Protein AF-A0AAD2BTX8-F1 (afdb_monomer)

pLDDT: mean 86.0, std 15.98, range [39.78, 98.06]

Nearest PDB structures (foldseek):
  4uc7-assembly1_A  TM=2.852E-01  e=2.663E-01  Human respiratory syncytial virus A2
  4ucd-assembly1_A  TM=2.821E-01  e=4.382E-01  Human respiratory syncytial virus A2
  4ucb-assembly2_A  TM=2.811E-01  e=6.368E-01  Human respiratory syncytial virus A2
  4uca-assembly2_B  TM=2.451E-01  e=3.416E-01  Human respiratory syncytial virus A2
  4uc8-assembly2_A  TM=3.255E-01  e=1.115E+00  Human respiratory syncytial virus A2

Sequence (125 aa):
MKNVIEVGAGPSCADVAQVGEVNFAVRNRSECRAFIRQIERAYGQPPVGVSLVLTTNQHEFGTYREVGIEIEPLSIEQVRTASDWANAVESDSQCKLEDWDAEALLELGLEANATQSASQAVIHG

Organism: NCBI:txid3058596

Solvent-accessible surface area (backbone atoms only — not comparable to full-atom values): 7592 Å² total; per-residue (Å²): 134,84,73,59,48,77,66,41,43,47,36,79,72,42,98,67,68,47,92,80,46,88,64,26,56,61,48,27,55,51,41,27,53,34,37,52,53,50,48,34,68,72,72,41,73,71,51,86,61,39,42,82,41,78,47,75,49,82,48,100,82,44,58,48,49,26,29,24,41,38,63,54,98,62,54,79,76,50,43,51,59,42,49,54,52,51,52,40,58,61,65,36,74,80,71,66,47,45,45,75,50,72,68,37,28,56,77,69,68,63,62,74,75,84,79,76,82,79,80,83,84,77,85,85,127

Secondary structure (DSSP, 8-state):
---EEEEESS-SSS----TTSTTHHHHHHHHHHHHHHHHHHHH-S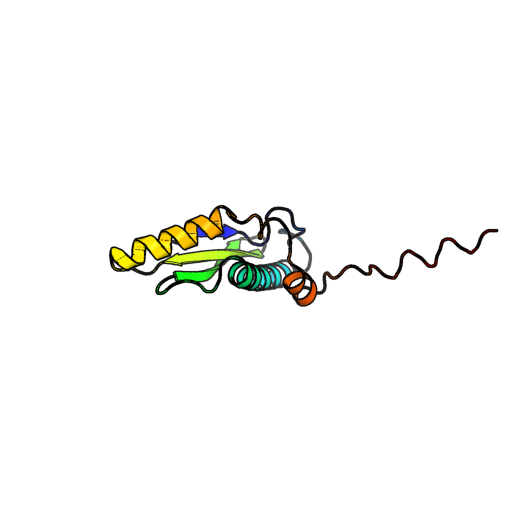PPTTEEEEEEEEEETTEEEEEEEEEE-S--HHHHHHHHHHHHHHHTTTTS-SSS--HHHHHHHT----TTSSSSSSSS--

Radius of gyration: 18.2 Å; Cα contacts (8 Å, |Δi|>4): 165; chains: 1; bounding box: 56×48×37 Å

Structure (mmCIF, N/CA/C/O backbone):
data_AF-A0AAD2BTX8-F1
#
_entry.id   AF-A0AAD2BTX8-F1
#
loop_
_atom_site.group_PDB
_atom_site.id
_atom_site.type_symbol
_atom_site.label_atom_id
_atom_site.label_alt_id
_atom_site.label_comp_id
_atom_site.label_asym_id
_atom_site.label_entity_id
_atom_site.label_seq_id
_atom_site.pdbx_PDB_ins_code
_atom_site.Cartn_x
_atom_site.Cartn_y
_atom_site.Car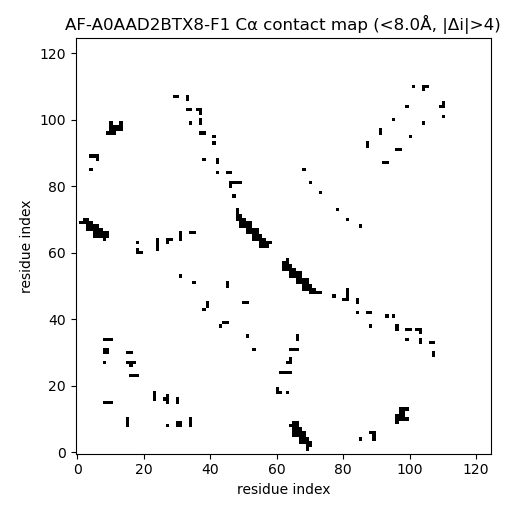tn_z
_atom_site.occupancy
_atom_site.B_iso_or_equiv
_atom_site.auth_seq_id
_atom_site.auth_comp_id
_atom_site.auth_asym_id
_atom_site.auth_atom_id
_atom_site.pdbx_PDB_model_num
ATOM 1 N N . MET A 1 1 ? -9.145 19.924 1.832 1.00 39.78 1 MET A N 1
ATOM 2 C CA . MET A 1 1 ? -7.987 19.066 2.146 1.00 39.78 1 MET A CA 1
ATOM 3 C C . MET A 1 1 ? -8.532 17.682 2.420 1.00 39.78 1 MET A C 1
ATOM 5 O O . MET A 1 1 ? -9.406 17.570 3.268 1.00 39.78 1 MET A O 1
ATOM 9 N N . LYS A 1 2 ? -8.122 16.678 1.642 1.00 56.56 2 LYS A N 1
ATOM 10 C CA . LYS A 1 2 ? -8.332 15.280 2.027 1.00 56.56 2 LYS A CA 1
ATOM 11 C C . LYS A 1 2 ? -7.230 14.938 3.028 1.00 56.56 2 LYS A C 1
ATOM 13 O O . LYS A 1 2 ? -6.077 15.258 2.756 1.00 56.56 2 LYS A O 1
ATOM 18 N N . ASN A 1 3 ? -7.589 14.369 4.173 1.00 81.62 3 ASN A N 1
ATOM 19 C CA . ASN A 1 3 ? -6.613 13.866 5.136 1.00 81.62 3 ASN A CA 1
ATOM 20 C C . ASN A 1 3 ? -6.194 12.477 4.658 1.00 81.62 3 ASN A C 1
ATOM 22 O O . ASN A 1 3 ? -6.901 11.503 4.906 1.00 81.62 3 ASN A O 1
ATOM 26 N N . VAL A 1 4 ? -5.104 12.422 3.900 1.00 90.94 4 VAL A N 1
ATOM 27 C CA . VAL A 1 4 ? -4.508 11.174 3.425 1.00 90.94 4 VAL A CA 1
ATOM 28 C C . VAL A 1 4 ? -3.245 10.938 4.239 1.00 90.94 4 VAL A C 1
ATOM 30 O O . VAL A 1 4 ? -2.421 11.842 4.351 1.00 90.94 4 VAL A O 1
ATOM 33 N N . ILE A 1 5 ? -3.123 9.751 4.825 1.00 92.94 5 ILE A N 1
ATOM 34 C CA . ILE A 1 5 ? -1.885 9.303 5.468 1.00 92.94 5 ILE A CA 1
ATOM 35 C C . ILE A 1 5 ? -1.006 8.726 4.363 1.00 92.94 5 ILE A C 1
ATOM 37 O O . ILE A 1 5 ? -1.437 7.828 3.638 1.00 92.94 5 ILE A O 1
ATOM 41 N N . GLU A 1 6 ? 0.185 9.280 4.189 1.00 92.94 6 GLU A N 1
ATOM 42 C CA . GLU A 1 6 ? 1.136 8.832 3.174 1.00 92.94 6 GLU A CA 1
ATOM 43 C C . GLU A 1 6 ? 1.793 7.524 3.624 1.00 92.94 6 GLU A C 1
ATOM 45 O O . GLU A 1 6 ? 2.260 7.420 4.753 1.00 92.94 6 GLU A O 1
ATOM 50 N N . VAL A 1 7 ? 1.819 6.521 2.742 1.00 94.50 7 VAL A N 1
ATOM 51 C CA . VAL A 1 7 ? 2.506 5.240 2.995 1.00 94.50 7 VAL A CA 1
ATOM 52 C C . VAL A 1 7 ? 3.782 5.160 2.162 1.00 94.50 7 VAL A C 1
ATOM 54 O O . VAL A 1 7 ? 4.832 4.776 2.664 1.00 94.50 7 VAL A O 1
ATOM 57 N N . GLY A 1 8 ? 3.700 5.547 0.885 1.00 92.81 8 GLY A N 1
ATOM 58 C CA . GLY A 1 8 ? 4.835 5.569 -0.039 1.00 92.81 8 GLY A CA 1
ATOM 59 C C . GLY A 1 8 ? 4.527 4.931 -1.394 1.00 92.81 8 GLY A C 1
ATOM 60 O O . GLY A 1 8 ? 3.426 4.443 -1.646 1.00 92.81 8 GLY A O 1
ATOM 61 N N . ALA A 1 9 ? 5.496 4.954 -2.310 1.00 92.06 9 ALA A N 1
ATOM 62 C CA . ALA A 1 9 ? 5.334 4.432 -3.673 1.00 92.06 9 ALA A CA 1
ATOM 63 C C . ALA A 1 9 ? 5.541 2.909 -3.813 1.00 92.06 9 ALA A C 1
ATOM 65 O O . ALA A 1 9 ? 5.213 2.350 -4.863 1.00 92.06 9 ALA A O 1
ATOM 66 N N . GLY A 1 10 ? 6.050 2.252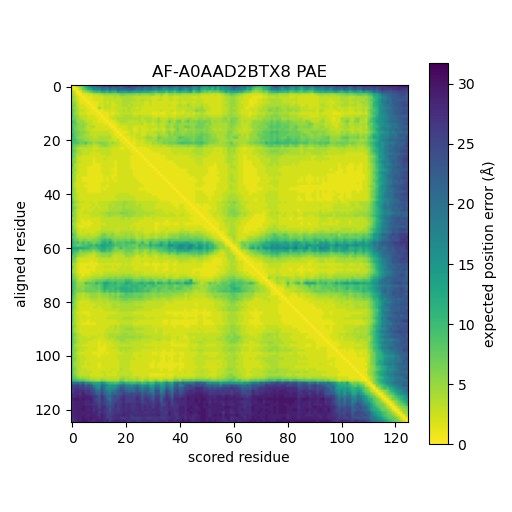 -2.770 1.00 94.69 10 GLY A N 1
ATOM 67 C CA . GLY A 1 10 ? 6.363 0.826 -2.702 1.00 94.69 10 GLY A CA 1
ATOM 68 C C . GLY A 1 10 ? 7.036 0.472 -1.366 1.00 94.69 10 GLY A C 1
ATOM 69 O O . GLY A 1 10 ? 7.128 1.349 -0.501 1.00 94.69 10 GLY A O 1
ATOM 70 N N . PRO A 1 11 ? 7.508 -0.778 -1.200 1.00 95.12 11 PRO A N 1
ATOM 71 C CA . PRO A 1 11 ? 8.252 -1.213 -0.024 1.00 95.12 11 PRO A CA 1
ATOM 72 C C . PRO A 1 11 ? 9.509 -0.370 0.215 1.00 95.12 11 PRO A C 1
ATOM 74 O O . PRO A 1 11 ? 10.129 0.111 -0.736 1.00 95.12 11 PRO A O 1
ATOM 77 N N . SER A 1 12 ? 9.889 -0.188 1.478 1.00 91.06 12 SER A N 1
ATOM 78 C CA . SER A 1 12 ? 10.926 0.777 1.876 1.00 91.06 12 SER A CA 1
ATOM 79 C C . SER A 1 12 ? 12.351 0.399 1.451 1.00 91.06 12 SER A C 1
ATOM 81 O O . SER A 1 12 ? 13.161 1.294 1.205 1.00 91.06 12 SER A O 1
ATOM 83 N N . CYS A 1 13 ? 12.657 -0.895 1.339 1.00 90.19 13 CYS A N 1
ATOM 84 C CA . CYS A 1 13 ? 13.969 -1.425 0.951 1.00 90.19 13 CYS A CA 1
ATOM 85 C C . CYS A 1 13 ? 14.012 -1.948 -0.497 1.00 90.19 13 CYS A C 1
ATOM 87 O O . CYS A 1 13 ? 15.085 -2.313 -0.984 1.00 90.19 13 CYS A O 1
ATOM 89 N N . ALA A 1 14 ? 12.882 -1.947 -1.208 1.00 90.44 14 ALA A N 1
ATOM 90 C CA . ALA A 1 14 ? 12.804 -2.460 -2.570 1.00 90.44 14 ALA A CA 1
ATOM 91 C C . ALA A 1 14 ? 13.319 -1.469 -3.630 1.00 90.44 14 ALA A C 1
ATOM 93 O O . ALA A 1 14 ? 13.224 -0.249 -3.485 1.00 90.44 14 ALA A O 1
ATOM 94 N N . ASP A 1 15 ? 13.792 -2.003 -4.764 1.00 89.44 15 ASP A N 1
ATOM 95 C CA . ASP A 1 15 ? 14.072 -1.196 -5.956 1.00 89.44 15 ASP A CA 1
ATOM 96 C C . ASP A 1 15 ? 12.760 -0.751 -6.620 1.00 89.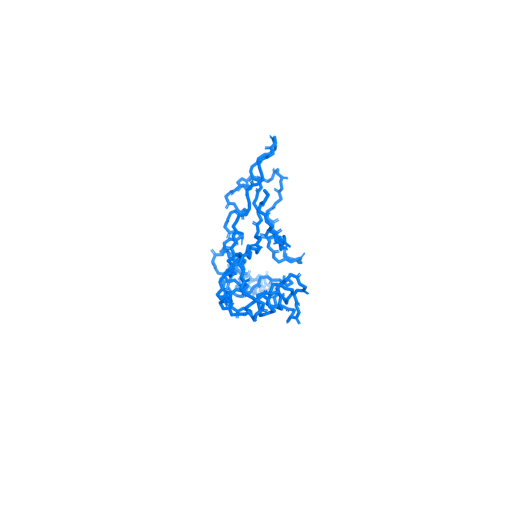44 15 ASP A C 1
ATOM 98 O O . ASP A 1 15 ? 12.067 -1.535 -7.278 1.00 89.44 15 ASP A O 1
ATOM 102 N N . VAL A 1 16 ? 12.418 0.521 -6.427 1.00 91.19 16 VAL A N 1
ATOM 103 C CA . VAL A 1 16 ? 11.220 1.171 -6.971 1.00 91.19 16 VAL A CA 1
ATOM 104 C C . VAL A 1 16 ? 11.599 2.256 -7.972 1.00 91.19 16 VAL A C 1
ATOM 106 O O . VAL A 1 16 ? 12.672 2.856 -7.883 1.00 91.19 16 VAL A O 1
ATOM 109 N N . ALA A 1 17 ? 10.700 2.540 -8.914 1.00 89.75 17 ALA A N 1
ATOM 110 C CA . ALA A 1 17 ? 10.917 3.511 -9.978 1.00 89.75 17 ALA A CA 1
ATOM 111 C C . ALA A 1 17 ? 11.359 4.878 -9.441 1.00 89.75 17 ALA A C 1
ATOM 113 O O . ALA A 1 17 ? 10.707 5.459 -8.571 1.00 89.75 17 ALA A O 1
ATOM 114 N N . GLN A 1 18 ? 12.412 5.434 -10.038 1.00 86.50 18 GLN A N 1
ATOM 115 C CA . GLN A 1 18 ? 12.943 6.746 -9.666 1.00 86.50 18 GLN A CA 1
ATOM 116 C C . GLN A 1 18 ? 12.578 7.822 -10.687 1.00 86.50 18 GLN A C 1
ATOM 118 O O . GLN A 1 18 ? 12.523 7.586 -11.899 1.00 86.50 18 GLN A O 1
ATOM 123 N N . VAL A 1 19 ? 12.331 9.039 -10.198 1.00 85.12 19 VAL A N 1
ATOM 124 C CA . VAL A 1 19 ? 12.059 10.191 -11.067 1.00 85.12 19 VAL A CA 1
ATOM 125 C C . VAL A 1 19 ? 13.240 10.380 -12.022 1.00 85.12 19 VAL A C 1
ATOM 127 O O . VAL A 1 19 ? 14.389 10.455 -11.598 1.00 85.12 19 VAL A O 1
ATOM 130 N N . GLY A 1 20 ? 12.947 10.471 -13.320 1.00 82.62 20 GLY A N 1
ATOM 131 C CA . GLY A 1 20 ? 13.959 10.577 -14.375 1.00 82.62 20 GLY A CA 1
ATOM 132 C C . GLY A 1 20 ? 14.277 9.258 -15.085 1.00 82.62 20 GLY A C 1
ATOM 133 O O . GLY A 1 20 ? 14.904 9.289 -16.143 1.00 82.62 20 GLY A O 1
ATOM 134 N N . GLU A 1 21 ? 13.802 8.114 -14.582 1.00 85.81 21 GLU A N 1
ATOM 135 C CA . GLU A 1 21 ? 13.889 6.846 -15.309 1.00 85.81 21 GLU A CA 1
ATOM 136 C C . GLU A 1 21 ? 12.970 6.813 -16.539 1.00 85.81 21 GLU A C 1
ATOM 138 O O . GLU A 1 21 ? 11.880 7.398 -16.582 1.00 85.81 21 GLU A O 1
ATOM 143 N N . VAL A 1 22 ? 13.386 6.048 -17.551 1.00 85.00 22 VAL A N 1
ATOM 144 C CA . VAL A 1 22 ? 12.539 5.750 -18.709 1.00 85.00 22 VAL A CA 1
ATOM 145 C C . VAL A 1 22 ? 11.299 4.992 -18.235 1.00 85.00 22 VAL A C 1
ATOM 147 O O . VAL A 1 22 ? 11.393 4.037 -17.472 1.00 85.00 22 VAL A O 1
ATOM 150 N N . ASN A 1 23 ? 10.122 5.406 -18.708 1.00 86.25 23 ASN A N 1
ATOM 151 C CA . ASN A 1 23 ? 8.825 4.838 -18.321 1.00 86.25 23 ASN A CA 1
ATOM 152 C C . ASN A 1 23 ? 8.472 4.967 -16.827 1.00 86.25 23 ASN A C 1
ATOM 154 O O . ASN A 1 23 ? 7.537 4.296 -16.382 1.00 86.25 23 ASN A O 1
ATOM 158 N N . PHE A 1 24 ? 9.129 5.867 -16.080 1.00 88.56 24 PHE A N 1
ATOM 159 C CA . PHE A 1 24 ? 8.881 6.112 -14.654 1.00 88.56 24 PHE A CA 1
ATOM 160 C C . PHE A 1 24 ? 7.391 6.121 -14.289 1.00 88.56 24 PHE A C 1
ATOM 162 O O . PHE A 1 24 ? 6.951 5.335 -13.460 1.00 88.56 24 PHE A O 1
ATOM 169 N N . ALA A 1 25 ? 6.576 6.940 -14.964 1.00 88.81 25 ALA A N 1
ATOM 170 C CA . ALA A 1 25 ? 5.158 7.085 -14.626 1.00 88.81 25 ALA A CA 1
ATOM 171 C C . ALA A 1 25 ? 4.348 5.781 -14.781 1.00 88.81 25 ALA A C 1
ATOM 173 O O . ALA A 1 25 ? 3.344 5.590 -14.090 1.00 88.81 25 ALA A O 1
ATOM 174 N N . VAL A 1 26 ? 4.757 4.895 -15.695 1.00 90.69 26 VAL A N 1
ATOM 175 C CA . VAL A 1 26 ? 4.122 3.587 -15.914 1.00 90.69 26 VAL A CA 1
ATOM 176 C C . VAL A 1 26 ? 4.596 2.587 -14.861 1.00 90.69 26 VAL A C 1
ATOM 178 O O . VAL A 1 26 ? 3.758 1.893 -14.279 1.00 90.69 26 VAL A O 1
ATOM 181 N N . ARG A 1 27 ? 5.908 2.551 -14.589 1.00 92.94 27 ARG A N 1
ATOM 182 C CA . ARG A 1 27 ? 6.522 1.681 -13.576 1.00 92.94 27 ARG A CA 1
ATOM 183 C C . ARG A 1 27 ? 5.987 2.019 -12.180 1.00 92.94 27 ARG A C 1
ATOM 185 O O . ARG A 1 27 ? 5.322 1.181 -11.583 1.00 92.94 27 ARG A O 1
ATOM 192 N N . ASN A 1 28 ? 6.078 3.282 -11.767 1.00 94.12 28 ASN A N 1
ATOM 193 C CA . ASN A 1 28 ? 5.557 3.795 -10.497 1.00 94.12 28 ASN A CA 1
ATOM 194 C C . ASN A 1 28 ? 4.057 3.493 -10.298 1.00 94.12 28 ASN A C 1
ATOM 196 O O . ASN A 1 28 ? 3.638 3.036 -9.241 1.00 94.12 28 ASN A O 1
ATOM 200 N N . ARG A 1 29 ? 3.222 3.663 -11.335 1.00 94.25 29 ARG A N 1
ATOM 201 C CA . ARG A 1 29 ? 1.790 3.311 -11.254 1.00 94.25 29 ARG A CA 1
ATOM 202 C C . ARG A 1 29 ? 1.557 1.809 -11.047 1.00 94.25 29 ARG A C 1
ATOM 204 O O . ARG A 1 29 ? 0.536 1.439 -10.460 1.00 94.25 29 ARG A O 1
ATOM 211 N N . SER A 1 30 ? 2.419 0.966 -11.604 1.00 95.38 30 SER A N 1
ATOM 212 C CA . SER A 1 30 ? 2.318 -0.493 -11.499 1.00 95.38 30 SER A CA 1
ATOM 213 C C . SER A 1 30 ? 2.809 -0.971 -10.133 1.00 95.38 30 SER A C 1
ATOM 215 O O . SER A 1 30 ? 2.106 -1.742 -9.488 1.00 95.38 30 SER A O 1
ATOM 217 N N . GLU A 1 31 ? 3.918 -0.411 -9.649 1.00 96.31 31 GLU A N 1
ATOM 218 C CA . GLU A 1 31 ? 4.465 -0.637 -8.306 1.00 96.31 31 GLU A CA 1
ATOM 219 C C . GLU A 1 31 ? 3.474 -0.220 -7.219 1.00 96.31 31 GLU A C 1
ATOM 221 O O . GLU A 1 31 ? 3.105 -1.052 -6.399 1.00 96.31 31 GLU A O 1
ATOM 226 N N . CYS A 1 32 ? 2.901 0.989 -7.278 1.00 97.12 32 CYS A N 1
ATOM 227 C CA . CYS A 1 32 ? 1.872 1.412 -6.318 1.00 97.12 32 CYS A CA 1
ATOM 228 C C . CYS A 1 32 ? 0.669 0.453 -6.285 1.00 97.12 32 CYS A C 1
ATOM 230 O O . CYS A 1 32 ? 0.083 0.200 -5.237 1.00 97.12 32 CYS A O 1
ATOM 232 N N . ARG A 1 33 ? 0.277 -0.102 -7.441 1.00 96.94 33 ARG A N 1
ATOM 233 C CA . ARG A 1 33 ? -0.816 -1.083 -7.518 1.00 96.94 33 ARG A CA 1
ATOM 234 C C . ARG A 1 33 ? -0.445 -2.422 -6.888 1.00 96.94 33 ARG A C 1
ATOM 236 O O . ARG A 1 33 ? -1.306 -3.022 -6.253 1.00 96.94 33 ARG A O 1
ATOM 243 N N . ALA A 1 34 ? 0.772 -2.902 -7.126 1.00 97.44 34 ALA A N 1
ATOM 244 C CA . ALA A 1 34 ? 1.278 -4.123 -6.507 1.00 97.44 34 ALA A CA 1
ATOM 245 C C . ALA A 1 34 ? 1.398 -3.939 -4.989 1.00 97.44 34 ALA A C 1
ATOM 247 O O . ALA A 1 34 ? 0.963 -4.796 -4.227 1.00 97.44 34 ALA A O 1
ATOM 248 N N . PHE A 1 35 ? 1.857 -2.764 -4.555 1.00 97.94 35 PHE A N 1
ATOM 249 C CA . PHE A 1 35 ? 2.020 -2.438 -3.147 1.00 97.94 35 PHE A CA 1
ATOM 250 C C . PHE A 1 35 ? 0.693 -2.383 -2.390 1.00 97.94 35 PHE A C 1
ATOM 252 O O . PHE A 1 35 ? 0.594 -2.959 -1.315 1.00 97.94 35 PHE A O 1
ATOM 259 N N . ILE A 1 36 ? -0.366 -1.811 -2.978 1.00 98.00 36 ILE A N 1
ATOM 260 C CA . ILE A 1 36 ? -1.725 -1.887 -2.407 1.00 98.00 36 ILE A CA 1
ATOM 261 C C . ILE A 1 36 ? -2.139 -3.340 -2.158 1.00 98.00 36 ILE A C 1
ATOM 263 O O . ILE A 1 36 ? -2.615 -3.669 -1.074 1.00 98.00 36 ILE A O 1
ATOM 267 N N . ARG A 1 37 ? -1.926 -4.226 -3.138 1.00 97.94 37 ARG A N 1
ATOM 268 C CA . ARG A 1 37 ? -2.288 -5.641 -2.989 1.00 97.94 37 ARG A CA 1
ATOM 269 C C . ARG A 1 37 ? -1.425 -6.350 -1.944 1.00 97.94 37 ARG A C 1
ATOM 271 O O . ARG A 1 37 ? -1.942 -7.191 -1.219 1.00 97.94 37 ARG A O 1
ATOM 278 N N . GLN A 1 38 ? -0.146 -5.998 -1.829 1.00 97.94 38 GLN A N 1
ATOM 279 C CA . GLN A 1 38 ? 0.732 -6.511 -0.775 1.00 97.94 38 GLN A CA 1
ATOM 280 C C . GLN A 1 38 ? 0.280 -6.052 0.618 1.00 97.94 38 GLN A C 1
ATOM 282 O O . GLN A 1 38 ? 0.189 -6.876 1.527 1.00 97.94 38 GLN A O 1
ATOM 287 N N . ILE A 1 39 ? -0.088 -4.776 0.779 1.00 98.06 39 ILE A N 1
ATOM 288 C CA . ILE A 1 39 ? -0.669 -4.251 2.024 1.00 98.06 39 ILE A CA 1
ATOM 289 C C . ILE A 1 39 ? -1.925 -5.046 2.393 1.00 98.06 39 ILE A C 1
ATOM 291 O O . ILE A 1 39 ? -2.048 -5.511 3.523 1.00 98.06 39 ILE A O 1
ATOM 295 N N . GLU A 1 40 ? -2.824 -5.269 1.434 1.00 97.69 40 GLU A N 1
ATOM 296 C CA . GLU A 1 40 ? -4.046 -6.050 1.647 1.00 97.69 40 GLU A CA 1
ATOM 297 C C . GLU A 1 40 ? -3.776 -7.510 2.044 1.00 97.69 40 GLU A C 1
ATOM 299 O O . GLU A 1 40 ? -4.528 -8.082 2.836 1.00 97.69 40 GLU A O 1
ATOM 304 N N . ARG A 1 41 ? -2.712 -8.130 1.519 1.00 97.69 41 ARG A N 1
ATOM 305 C CA . ARG A 1 41 ? -2.294 -9.488 1.907 1.00 97.69 41 ARG A CA 1
ATOM 306 C C . ARG A 1 41 ? -1.701 -9.527 3.315 1.00 97.69 41 ARG A C 1
ATOM 308 O O . ARG A 1 41 ? -1.996 -10.453 4.067 1.00 97.69 41 ARG A O 1
ATOM 315 N N . ALA A 1 42 ? -0.887 -8.537 3.674 1.00 97.25 42 ALA A N 1
ATOM 316 C CA . ALA A 1 42 ? -0.189 -8.486 4.957 1.00 97.25 42 ALA A CA 1
ATOM 317 C C . ALA A 1 42 ? -1.094 -8.047 6.124 1.00 97.25 42 ALA A C 1
ATOM 319 O O . ALA A 1 42 ? -1.034 -8.618 7.212 1.00 97.25 42 ALA A O 1
ATOM 320 N N . TYR A 1 43 ? -1.954 -7.053 5.903 1.00 97.06 43 TYR A N 1
ATOM 321 C CA . TYR A 1 43 ? -2.777 -6.415 6.940 1.00 97.06 43 TYR A CA 1
ATOM 322 C C . TYR A 1 43 ? -4.271 -6.724 6.819 1.00 97.06 43 TYR A C 1
ATOM 324 O O . TYR A 1 43 ? -5.071 -6.261 7.637 1.00 97.06 43 TYR A O 1
ATOM 332 N N . GLY A 1 44 ? -4.658 -7.518 5.821 1.00 96.75 44 GLY A N 1
ATOM 333 C CA . GLY A 1 44 ? -6.054 -7.756 5.484 1.00 96.75 44 GLY A CA 1
ATOM 334 C C . GLY A 1 44 ? -6.677 -6.588 4.719 1.00 96.75 44 GLY A C 1
ATOM 335 O O . GLY A 1 44 ? -6.052 -5.561 4.459 1.00 96.75 44 GLY A O 1
ATOM 336 N N . GLN A 1 45 ? -7.945 -6.758 4.349 1.00 96.75 45 GLN A N 1
ATOM 337 C CA . GLN A 1 45 ? -8.702 -5.721 3.649 1.00 96.75 45 GLN A CA 1
ATOM 338 C C . GLN A 1 45 ? -8.901 -4.485 4.545 1.00 96.75 45 GLN A C 1
ATOM 340 O O . GLN A 1 45 ? -9.114 -4.653 5.752 1.00 96.75 45 GLN A O 1
ATOM 345 N N . PRO A 1 46 ? -8.892 -3.264 3.975 1.00 95.88 46 PRO A N 1
ATOM 346 C CA . PRO A 1 46 ? -9.178 -2.051 4.727 1.00 95.88 46 PRO A CA 1
ATOM 347 C C . PRO A 1 46 ? -10.520 -2.155 5.473 1.00 95.88 46 PRO A C 1
ATOM 349 O O . PRO A 1 46 ? -11.507 -2.635 4.902 1.00 95.88 46 PRO A O 1
ATOM 352 N N . PRO A 1 47 ? -10.594 -1.719 6.743 1.00 95.19 47 PRO A N 1
ATOM 353 C CA . PRO A 1 47 ? -11.850 -1.700 7.481 1.00 95.19 47 PRO A CA 1
ATOM 354 C C . PRO A 1 47 ? -12.831 -0.670 6.897 1.00 95.19 47 PRO A C 1
ATOM 356 O O . PRO A 1 47 ? -12.485 0.165 6.063 1.00 95.19 47 PRO A O 1
ATOM 359 N N . VAL A 1 48 ? -14.085 -0.714 7.355 1.00 92.38 48 VAL A N 1
ATOM 360 C CA . VAL A 1 48 ? -15.143 0.201 6.892 1.00 92.38 48 VAL A CA 1
ATOM 361 C C . VAL A 1 48 ? -14.713 1.665 7.038 1.00 92.38 48 VAL A C 1
ATOM 363 O O . VAL A 1 48 ? -14.301 2.088 8.117 1.00 92.38 48 VAL A O 1
ATOM 366 N N . GLY A 1 49 ? -14.862 2.433 5.954 1.00 91.69 49 GLY A N 1
ATOM 367 C CA . GLY A 1 49 ? -14.491 3.849 5.881 1.00 91.69 49 GLY A CA 1
ATOM 368 C C . GLY A 1 49 ? -12.991 4.106 5.751 1.00 91.69 49 GLY A C 1
ATOM 369 O O . GLY A 1 49 ? -12.576 5.254 5.861 1.00 91.69 49 GLY A O 1
ATOM 370 N N . VAL A 1 50 ? -12.186 3.068 5.515 1.00 95.38 50 VAL A N 1
ATOM 371 C CA . VAL A 1 50 ? -10.772 3.188 5.151 1.00 95.38 50 VAL A CA 1
ATOM 372 C C . VAL A 1 50 ? -10.591 2.729 3.712 1.00 95.38 50 VAL A C 1
ATOM 374 O O . VAL A 1 50 ? -11.181 1.741 3.281 1.00 95.38 50 VAL A O 1
ATOM 377 N N . SER A 1 51 ? -9.788 3.454 2.943 1.00 96.00 51 SER A N 1
ATOM 378 C CA . SER A 1 51 ? -9.458 3.098 1.565 1.00 96.00 51 SER A CA 1
ATOM 379 C C . SER A 1 51 ? -7.980 3.318 1.286 1.00 96.00 51 SER A C 1
ATOM 381 O O . SER A 1 51 ? -7.416 4.341 1.668 1.00 96.00 51 SER A O 1
ATOM 383 N N . LEU A 1 52 ? -7.372 2.376 0.565 1.00 96.75 52 LEU A N 1
ATOM 384 C CA . LEU A 1 52 ? -6.069 2.578 -0.058 1.00 96.75 52 LEU A CA 1
ATOM 385 C C . LEU A 1 52 ? -6.267 3.310 -1.385 1.00 96.75 52 LEU A C 1
ATOM 387 O O . LEU A 1 52 ? -7.022 2.868 -2.254 1.00 96.75 52 LEU A O 1
ATOM 391 N N . VAL A 1 53 ? -5.596 4.444 -1.543 1.00 95.38 53 VAL A N 1
ATOM 392 C CA . VAL A 1 53 ? -5.732 5.325 -2.704 1.00 95.38 53 VAL A CA 1
ATOM 393 C C . VAL A 1 53 ? -4.378 5.571 -3.352 1.00 95.38 53 VAL A C 1
ATOM 395 O O . VAL A 1 53 ? -3.344 5.520 -2.693 1.00 95.38 53 VAL A O 1
ATOM 398 N N . LEU A 1 54 ? -4.380 5.861 -4.656 1.00 94.38 54 LEU A N 1
ATOM 399 C CA . LEU A 1 54 ? -3.203 6.416 -5.321 1.00 94.38 54 LEU A CA 1
ATOM 400 C C . LEU A 1 54 ? -3.299 7.940 -5.303 1.00 94.38 54 LEU A C 1
ATOM 402 O O . LEU A 1 54 ? -4.102 8.519 -6.044 1.00 94.38 54 LEU A O 1
ATOM 406 N N . THR A 1 55 ? -2.447 8.584 -4.516 1.00 91.19 55 THR A N 1
ATOM 407 C CA . THR A 1 55 ? -2.254 10.032 -4.589 1.00 91.19 55 THR A CA 1
ATOM 408 C C . THR A 1 55 ? -1.406 10.339 -5.817 1.00 91.19 55 THR A C 1
ATOM 410 O O . THR A 1 55 ? -0.460 9.623 -6.137 1.00 91.19 55 THR A O 1
ATOM 413 N N . THR A 1 56 ? -1.799 11.357 -6.583 1.00 88.94 56 THR A N 1
ATOM 414 C CA . THR A 1 56 ? -1.114 11.749 -7.819 1.00 88.94 56 THR A CA 1
ATOM 415 C C . THR A 1 56 ? -0.524 13.136 -7.645 1.00 88.94 56 THR A C 1
ATOM 417 O O . THR A 1 56 ? -1.263 14.115 -7.571 1.00 88.94 56 THR A O 1
ATOM 420 N N . ASN A 1 57 ? 0.801 13.209 -7.660 1.00 83.06 57 ASN A N 1
ATOM 421 C CA . ASN A 1 57 ? 1.565 14.437 -7.537 1.00 83.06 57 ASN A CA 1
ATOM 422 C C . ASN A 1 57 ? 2.143 14.793 -8.916 1.00 83.06 57 ASN A C 1
ATOM 424 O O . ASN A 1 57 ? 3.037 14.127 -9.448 1.00 83.06 57 ASN A O 1
ATOM 428 N N . GLN A 1 58 ? 1.564 15.817 -9.552 1.00 80.44 58 GLN A N 1
ATOM 429 C CA . GLN A 1 58 ? 2.074 16.348 -10.816 1.00 80.44 58 GLN A CA 1
ATOM 430 C C . GLN A 1 58 ? 3.261 17.272 -10.544 1.00 80.44 58 GLN A C 1
ATOM 432 O O . GLN A 1 58 ? 3.103 18.322 -9.927 1.00 80.44 58 GLN A O 1
ATOM 437 N N . HIS A 1 59 ? 4.429 16.894 -11.056 1.00 73.19 59 HIS A N 1
ATOM 438 C CA . HIS A 1 59 ? 5.635 17.710 -11.035 1.00 73.19 59 HIS A CA 1
ATOM 439 C C . HIS A 1 59 ? 6.107 18.013 -12.460 1.00 73.19 59 HIS A C 1
ATOM 441 O O . HIS A 1 59 ? 5.757 17.325 -13.420 1.00 73.19 59 HIS A O 1
ATOM 447 N N . GLU A 1 60 ? 6.954 19.033 -12.592 1.00 70.56 60 GLU A N 1
ATOM 448 C CA . GLU A 1 60 ? 7.572 19.436 -13.866 1.00 70.56 60 GLU A CA 1
ATOM 449 C C . GLU A 1 60 ? 8.409 18.305 -14.496 1.00 70.56 60 GLU A C 1
ATOM 451 O O . GLU A 1 60 ? 8.592 18.260 -15.710 1.00 70.56 60 GLU A O 1
ATOM 456 N N . PHE A 1 61 ? 8.856 17.348 -13.676 1.00 67.19 61 PHE A N 1
ATOM 457 C CA . PHE A 1 61 ? 9.661 16.188 -14.069 1.00 67.19 61 PHE A CA 1
ATOM 458 C C . PHE A 1 61 ? 8.840 14.912 -14.314 1.00 67.19 61 PHE A C 1
ATOM 460 O O . PHE A 1 61 ? 9.406 13.852 -14.579 1.00 67.19 61 PHE A O 1
ATOM 467 N N . GLY A 1 62 ? 7.509 14.995 -14.234 1.00 72.50 62 GLY A N 1
ATOM 468 C CA . GLY A 1 62 ? 6.606 13.876 -14.478 1.00 72.50 62 GLY A CA 1
ATOM 469 C C . GLY A 1 62 ? 5.516 13.729 -13.421 1.00 72.50 62 GLY A C 1
ATOM 470 O O . GLY A 1 62 ? 5.382 14.515 -12.487 1.00 72.50 62 GLY A O 1
ATOM 471 N N . THR A 1 63 ? 4.688 12.700 -13.586 1.00 83.69 63 THR A N 1
ATOM 472 C CA . THR A 1 63 ? 3.631 12.375 -12.623 1.00 83.69 63 THR A CA 1
ATOM 473 C C . THR A 1 63 ? 4.116 11.293 -11.670 1.00 83.69 63 THR A C 1
ATOM 475 O O . THR A 1 63 ? 4.193 10.129 -12.069 1.00 83.69 63 THR A O 1
ATOM 478 N N . TYR A 1 64 ? 4.404 11.684 -10.433 1.00 87.38 64 TYR A N 1
ATOM 479 C CA . TYR A 1 64 ? 4.694 10.769 -9.335 1.00 87.38 64 TYR A CA 1
ATOM 480 C C . TYR A 1 64 ? 3.389 10.338 -8.667 1.00 87.38 64 TYR A C 1
ATOM 482 O O . TYR A 1 64 ? 2.429 11.110 -8.582 1.00 87.38 64 TYR A O 1
ATOM 490 N N . ARG A 1 65 ? 3.326 9.081 -8.244 1.00 92.50 65 ARG A N 1
ATOM 491 C CA . ARG A 1 65 ? 2.213 8.529 -7.483 1.00 92.50 65 ARG A CA 1
ATOM 492 C C . ARG A 1 65 ? 2.744 7.788 -6.281 1.00 92.50 65 ARG A C 1
ATOM 494 O O . ARG A 1 65 ? 3.818 7.195 -6.331 1.00 92.50 65 ARG A O 1
ATOM 501 N N . GLU A 1 66 ? 1.925 7.777 -5.252 1.00 94.12 66 GLU A N 1
ATOM 502 C CA . GLU A 1 66 ? 2.179 7.059 -4.017 1.00 94.12 66 GLU A CA 1
ATOM 503 C C . GLU A 1 66 ? 0.878 6.461 -3.498 1.00 94.12 66 GLU A C 1
ATOM 505 O O . GLU A 1 66 ? -0.222 6.901 -3.855 1.00 94.12 66 GLU A O 1
ATOM 510 N N . VAL A 1 67 ? 1.017 5.435 -2.671 1.00 96.75 67 VAL A N 1
ATOM 511 C CA . VAL A 1 67 ? -0.081 4.850 -1.920 1.00 96.75 67 VAL A CA 1
ATOM 512 C C . VAL A 1 67 ? -0.322 5.704 -0.683 1.00 96.75 67 VAL A C 1
ATOM 514 O O . VAL A 1 67 ? 0.609 6.051 0.048 1.00 96.75 67 VAL A O 1
ATOM 517 N N . GLY A 1 68 ? -1.587 6.028 -0.453 1.00 96.31 68 GLY A N 1
ATOM 518 C CA . GLY A 1 68 ? -2.046 6.676 0.762 1.00 96.31 68 GLY A CA 1
ATOM 519 C C . GLY A 1 68 ? -3.263 5.974 1.347 1.00 96.31 68 GLY A C 1
ATOM 520 O O . GLY A 1 68 ? -3.945 5.205 0.666 1.00 96.31 68 GLY A O 1
ATOM 521 N N . ILE A 1 69 ? -3.542 6.264 2.612 1.00 96.56 69 ILE A N 1
ATOM 522 C CA . ILE A 1 69 ? -4.715 5.784 3.338 1.00 96.56 69 ILE A CA 1
ATOM 523 C C . ILE A 1 69 ? -5.668 6.963 3.517 1.00 96.56 69 ILE A C 1
ATOM 525 O O . ILE A 1 69 ? -5.332 7.955 4.164 1.00 96.56 69 ILE A O 1
ATOM 529 N N . GLU A 1 70 ? -6.859 6.863 2.937 1.00 94.62 70 GLU A N 1
ATOM 530 C CA . GLU A 1 70 ? -7.949 7.814 3.148 1.00 94.62 70 GLU A CA 1
ATOM 531 C C . GLU A 1 70 ? -8.913 7.241 4.191 1.00 94.62 70 GLU A C 1
ATOM 533 O O . GLU A 1 70 ? -9.354 6.097 4.073 1.00 94.62 70 GLU A O 1
ATOM 538 N N . ILE A 1 71 ? -9.229 8.040 5.213 1.00 91.75 71 ILE A N 1
ATOM 539 C CA . ILE A 1 71 ? -10.196 7.689 6.258 1.00 91.75 71 ILE A CA 1
ATOM 540 C C . ILE A 1 71 ? -11.385 8.643 6.149 1.00 91.75 71 ILE A C 1
ATOM 542 O O . ILE A 1 71 ? -11.236 9.864 6.246 1.00 91.75 71 ILE A O 1
ATOM 546 N N . GLU A 1 72 ? -12.572 8.087 5.934 1.00 90.50 72 GLU A N 1
ATOM 547 C CA . GLU A 1 72 ? -13.821 8.840 5.897 1.00 90.50 72 GLU A CA 1
ATOM 548 C C . GLU A 1 72 ? -14.202 9.380 7.291 1.00 90.50 72 GLU A C 1
ATOM 550 O O . GLU A 1 72 ? -13.717 8.899 8.319 1.00 90.50 72 GLU A O 1
ATOM 555 N N . PRO A 1 73 ? -15.102 10.377 7.379 1.00 85.31 73 PRO A N 1
ATOM 556 C CA . PRO A 1 73 ? -15.681 10.786 8.654 1.00 85.31 73 PRO A CA 1
ATOM 557 C C . PRO A 1 73 ? -16.480 9.636 9.291 1.00 85.31 73 PRO A C 1
ATOM 559 O O . PRO A 1 73 ? -17.593 9.321 8.874 1.00 85.31 73 PRO A O 1
ATOM 562 N N . LEU A 1 74 ? -15.900 9.015 10.316 1.00 84.56 74 LEU A N 1
ATOM 563 C CA . LEU A 1 74 ? -16.429 7.828 10.988 1.00 84.56 74 LEU A CA 1
ATOM 564 C C . LEU A 1 74 ? -17.005 8.138 12.377 1.00 84.56 74 LEU A C 1
ATOM 566 O O . LEU A 1 74 ? -16.716 9.170 12.988 1.00 84.56 74 LEU A O 1
ATOM 570 N N . SER A 1 75 ? -17.808 7.211 12.908 1.00 86.94 75 SER A N 1
ATOM 571 C CA . SER A 1 75 ? -18.194 7.231 14.325 1.00 86.94 75 SER A CA 1
ATOM 572 C C . SER A 1 75 ? -16.988 6.970 15.240 1.00 86.94 75 SER A C 1
ATOM 574 O O . SER A 1 75 ? -15.988 6.393 14.817 1.00 86.94 75 SER A O 1
ATOM 576 N N . ILE A 1 76 ? -17.087 7.343 16.522 1.00 84.12 76 ILE A N 1
ATOM 577 C CA . ILE A 1 76 ? -16.005 7.157 17.512 1.00 84.12 76 ILE A CA 1
ATOM 578 C C . ILE A 1 76 ? -15.577 5.684 17.632 1.00 84.12 76 ILE A C 1
ATOM 580 O O . ILE A 1 76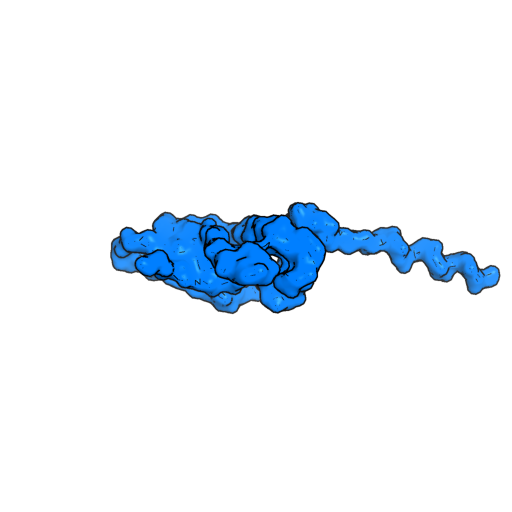 ? -14.399 5.398 17.825 1.00 84.12 76 ILE A O 1
ATOM 584 N N . GLU A 1 77 ? -16.517 4.746 17.514 1.00 83.31 77 GLU A N 1
ATOM 585 C CA . GLU A 1 77 ? -16.217 3.312 17.582 1.00 83.31 77 GLU A CA 1
ATOM 586 C C . GLU A 1 77 ? -15.387 2.855 16.375 1.00 83.31 77 GLU A C 1
ATOM 588 O O . GLU A 1 77 ? -14.373 2.179 16.535 1.00 83.31 77 GLU A O 1
ATOM 593 N N . GLN A 1 78 ? -15.764 3.301 15.175 1.00 87.56 78 GLN A N 1
ATOM 594 C CA . GLN A 1 78 ? -15.088 2.940 13.929 1.00 87.56 78 GLN A CA 1
ATOM 595 C C . GLN A 1 78 ? -13.743 3.654 13.760 1.00 87.56 78 GLN A C 1
ATOM 597 O O . GLN A 1 78 ? -12.820 3.080 13.185 1.00 87.56 78 GLN A O 1
ATOM 602 N N . VAL A 1 79 ? -13.605 4.879 14.288 1.00 88.88 79 VAL A N 1
ATOM 603 C CA . VAL A 1 79 ? -12.373 5.666 14.136 1.00 88.88 79 VAL A CA 1
ATOM 604 C C . VAL A 1 79 ? -11.178 4.964 14.776 1.00 88.88 79 VAL A C 1
ATOM 606 O O . VAL A 1 79 ? -10.088 5.020 14.225 1.00 88.88 79 VAL A O 1
ATOM 609 N N . ARG A 1 80 ? -11.377 4.249 15.895 1.00 90.25 80 ARG A N 1
ATOM 610 C CA . ARG A 1 80 ? -10.292 3.508 16.554 1.00 90.25 80 ARG A CA 1
ATOM 611 C C . ARG A 1 80 ? -9.780 2.381 15.668 1.00 90.25 80 ARG A C 1
ATOM 613 O O . ARG A 1 80 ? -8.592 2.337 15.393 1.00 90.25 80 ARG A O 1
ATOM 620 N N . THR A 1 81 ? -10.671 1.535 15.152 1.00 92.25 81 THR A N 1
ATOM 621 C CA . THR A 1 81 ? -10.289 0.448 14.237 1.00 92.25 81 THR A CA 1
ATOM 622 C C . THR A 1 81 ? -9.632 0.978 12.962 1.00 92.25 81 THR A C 1
ATOM 624 O O . THR A 1 81 ? -8.638 0.413 12.514 1.00 92.25 81 THR A O 1
ATOM 627 N N . ALA A 1 82 ? -10.154 2.071 12.399 1.00 93.12 82 ALA A N 1
ATOM 628 C CA . ALA A 1 82 ? -9.573 2.713 11.225 1.00 93.12 82 ALA A CA 1
ATOM 629 C C . ALA A 1 82 ? -8.158 3.245 11.499 1.00 93.12 82 ALA A C 1
ATOM 631 O O . ALA A 1 82 ? -7.241 2.967 10.729 1.00 93.12 82 ALA A O 1
ATOM 632 N N . SER A 1 83 ? -7.968 3.967 12.607 1.00 91.94 83 SER A N 1
ATOM 633 C CA . SER A 1 83 ? -6.665 4.502 13.005 1.00 91.94 83 SER A CA 1
ATOM 634 C C . SER A 1 83 ? -5.666 3.407 13.365 1.00 91.94 83 SER A C 1
ATOM 636 O O . SER A 1 83 ? -4.517 3.495 12.954 1.00 91.94 83 SER A O 1
ATOM 638 N N . ASP A 1 84 ? -6.082 2.366 14.088 1.00 94.69 84 ASP A N 1
ATOM 639 C CA . ASP A 1 84 ? -5.202 1.257 14.466 1.00 94.69 84 ASP A CA 1
ATOM 640 C C . ASP A 1 84 ? -4.709 0.500 13.226 1.00 94.69 84 ASP A C 1
ATOM 642 O O . ASP A 1 84 ? -3.518 0.211 13.114 1.00 94.69 84 ASP A O 1
ATOM 646 N N . TRP A 1 85 ? -5.600 0.233 12.263 1.00 96.31 85 TRP A N 1
ATOM 647 C CA . TRP A 1 85 ? -5.222 -0.395 10.996 1.00 96.31 85 TRP A CA 1
ATOM 648 C C . TRP A 1 85 ? -4.295 0.506 10.172 1.00 96.31 85 TRP A C 1
ATOM 650 O O . TRP A 1 85 ? -3.262 0.044 9.693 1.00 96.31 85 TRP A O 1
ATOM 660 N N . ALA A 1 86 ? -4.619 1.799 10.051 1.00 95.94 86 ALA A N 1
ATOM 661 C CA . ALA A 1 86 ? -3.806 2.743 9.290 1.00 95.94 86 ALA A CA 1
ATOM 662 C C . ALA A 1 86 ? -2.395 2.897 9.876 1.00 95.94 86 ALA A C 1
ATOM 664 O O . ALA A 1 86 ? -1.419 2.790 9.139 1.00 95.94 86 ALA A O 1
ATOM 665 N N . ASN A 1 87 ? -2.285 3.044 11.200 1.00 95.12 87 ASN A N 1
ATOM 666 C CA . ASN A 1 87 ? -1.002 3.104 11.899 1.00 95.12 87 ASN A CA 1
ATOM 667 C C . ASN A 1 87 ? -0.206 1.803 11.729 1.00 95.12 87 ASN A C 1
ATOM 669 O O . ASN A 1 87 ? 1.014 1.839 11.590 1.00 95.12 87 ASN A O 1
ATOM 673 N N . ALA A 1 88 ? -0.870 0.642 11.752 1.00 96.94 8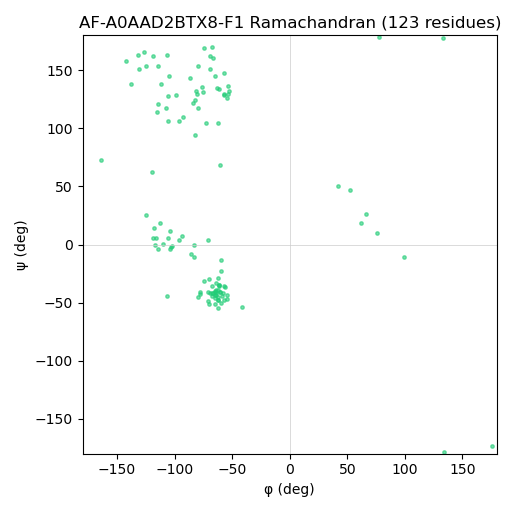8 ALA A N 1
ATOM 674 C CA . ALA A 1 88 ? -0.207 -0.648 11.575 1.00 96.94 88 ALA A CA 1
ATOM 675 C C . ALA A 1 88 ? 0.424 -0.790 10.180 1.00 96.94 88 ALA A C 1
ATOM 677 O O . ALA A 1 88 ? 1.535 -1.312 10.083 1.00 96.94 88 ALA A O 1
ATOM 678 N N . VAL A 1 89 ? -0.257 -0.302 9.137 1.00 97.06 89 VAL A N 1
ATOM 679 C CA . VAL A 1 89 ? 0.265 -0.255 7.762 1.00 97.06 89 VAL A CA 1
ATOM 680 C C . VAL A 1 89 ? 1.384 0.777 7.628 1.00 97.06 89 VAL A C 1
ATOM 682 O O . VAL A 1 89 ? 2.454 0.432 7.141 1.00 97.06 89 VAL A O 1
ATOM 685 N N . GLU A 1 90 ? 1.168 2.018 8.078 1.00 95.19 90 G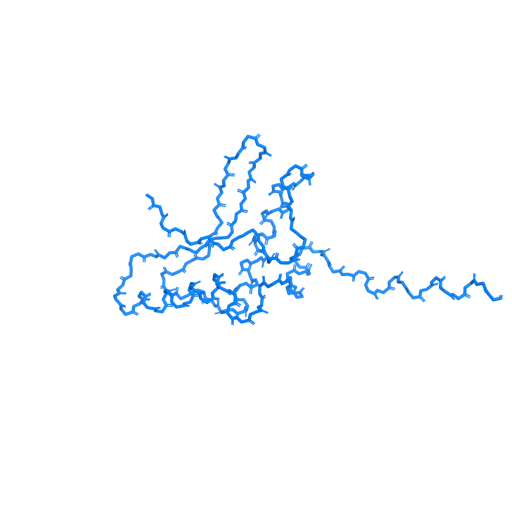LU A N 1
ATOM 686 C CA . GLU A 1 90 ? 2.153 3.111 7.978 1.00 95.19 90 GLU A CA 1
ATOM 687 C C . GLU A 1 90 ? 3.476 2.752 8.671 1.00 95.19 90 GLU A C 1
ATOM 689 O O . GLU A 1 90 ? 4.554 3.001 8.141 1.00 95.19 90 GLU A O 1
ATOM 694 N N . SER A 1 91 ? 3.396 2.131 9.849 1.00 94.75 91 SER A N 1
ATOM 695 C CA . SER A 1 91 ? 4.575 1.734 10.628 1.00 94.75 91 SER A CA 1
ATOM 696 C C . SER A 1 91 ? 5.199 0.404 10.202 1.00 94.75 91 SER A C 1
ATOM 698 O O . SER A 1 91 ? 6.165 -0.019 10.833 1.00 94.75 91 SER A O 1
ATOM 700 N N . ASP A 1 92 ? 4.633 -0.277 9.198 1.00 96.06 92 ASP A N 1
ATOM 701 C CA . ASP A 1 92 ? 4.958 -1.664 8.846 1.00 96.06 92 ASP A CA 1
ATOM 702 C C . ASP A 1 92 ? 5.108 -2.568 10.090 1.00 96.06 92 ASP A C 1
ATOM 704 O O . ASP A 1 92 ? 6.091 -3.286 10.277 1.00 96.06 92 ASP A O 1
ATOM 708 N N . SER A 1 93 ? 4.121 -2.529 10.996 1.00 94.94 93 SER A N 1
ATOM 709 C CA . SER A 1 93 ? 4.183 -3.229 12.290 1.00 94.94 93 SER A CA 1
ATOM 710 C C . SER A 1 93 ? 4.357 -4.758 12.221 1.00 94.94 93 SER A C 1
ATOM 712 O O . SER A 1 93 ? 4.666 -5.378 13.240 1.00 94.94 93 SER A O 1
ATOM 714 N N . GLN A 1 94 ? 4.163 -5.378 11.051 1.00 94.06 94 GLN A N 1
ATOM 715 C CA . GLN A 1 94 ? 4.384 -6.807 10.815 1.00 94.06 94 GLN A CA 1
ATOM 716 C C . GLN A 1 94 ? 5.697 -7.106 10.070 1.00 94.06 94 GLN A C 1
ATOM 718 O O . GLN A 1 94 ? 5.990 -8.285 9.839 1.00 94.06 94 GLN A O 1
ATOM 723 N N . CYS A 1 95 ? 6.472 -6.080 9.696 1.00 94.25 95 CYS A N 1
ATOM 724 C CA . CYS A 1 95 ? 7.676 -6.189 8.867 1.00 94.25 95 CYS A CA 1
ATOM 725 C C . CYS A 1 95 ? 7.403 -6.9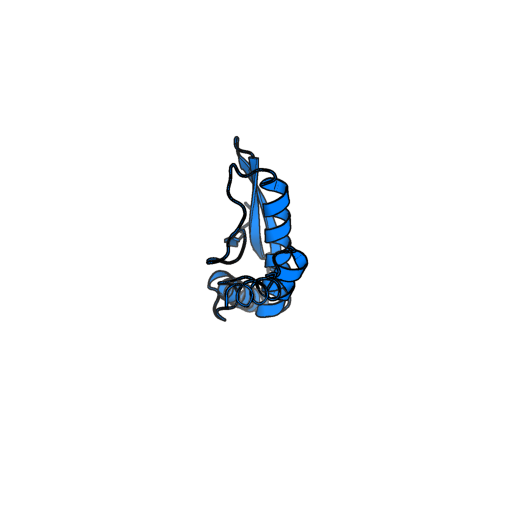63 7.564 1.00 94.25 95 CYS A C 1
ATOM 727 O O . CYS A 1 95 ? 8.097 -7.926 7.227 1.00 94.25 95 CYS A O 1
ATOM 729 N N . LYS A 1 96 ? 6.305 -6.616 6.884 1.00 95.12 96 LYS A N 1
ATOM 730 C CA . LYS A 1 96 ? 5.847 -7.245 5.633 1.00 95.12 96 LYS A CA 1
ATOM 731 C C . LYS A 1 96 ? 5.894 -6.300 4.440 1.00 95.12 96 LYS A C 1
ATOM 733 O O . LYS A 1 96 ? 5.585 -6.743 3.336 1.00 95.12 96 LYS A O 1
ATOM 738 N N . LEU A 1 97 ? 6.253 -5.037 4.649 1.00 95.81 97 LEU A N 1
ATOM 739 C CA . LEU A 1 97 ? 6.315 -3.986 3.633 1.00 95.81 97 LEU A CA 1
ATOM 740 C C . LEU A 1 97 ? 7.741 -3.435 3.465 1.00 95.81 97 LEU A C 1
ATOM 742 O O . LEU A 1 97 ? 7.921 -2.388 2.848 1.00 95.81 97 LEU A O 1
ATOM 746 N N . GLU A 1 98 ? 8.749 -4.131 3.995 1.00 95.19 98 GLU A N 1
ATOM 747 C CA . GLU A 1 98 ? 10.164 -3.809 3.787 1.00 95.19 98 GLU A CA 1
ATOM 748 C C . GLU A 1 98 ? 10.601 -4.127 2.347 1.00 95.19 98 GLU A C 1
ATOM 750 O O . GLU A 1 98 ? 11.136 -3.263 1.656 1.00 95.19 98 GLU A O 1
ATOM 755 N N . ASP A 1 99 ? 10.270 -5.325 1.857 1.00 96.31 99 ASP A N 1
ATOM 756 C CA . ASP A 1 99 ? 10.564 -5.806 0.501 1.00 96.31 99 ASP A CA 1
ATOM 757 C C . ASP A 1 99 ? 9.298 -6.297 -0.214 1.00 96.31 99 ASP A C 1
ATOM 759 O O . ASP A 1 99 ? 8.262 -6.530 0.412 1.00 96.31 99 ASP A O 1
ATOM 763 N N . TRP A 1 100 ? 9.372 -6.485 -1.536 1.00 96.75 100 TRP A N 1
ATOM 764 C CA . TRP A 1 100 ? 8.280 -7.081 -2.311 1.00 96.75 100 TRP A CA 1
ATOM 765 C C . TRP A 1 100 ? 8.001 -8.526 -1.879 1.00 96.75 100 TRP A C 1
ATOM 767 O O . TRP A 1 100 ? 8.919 -9.342 -1.771 1.00 96.75 100 TRP A O 1
ATOM 777 N N . ASP A 1 101 ? 6.724 -8.865 -1.701 1.00 95.75 101 ASP A N 1
ATOM 778 C CA . ASP A 1 101 ? 6.314 -10.263 -1.569 1.00 95.75 101 ASP A CA 1
ATOM 779 C C . ASP A 1 101 ? 6.343 -10.997 -2.926 1.00 95.75 101 ASP A C 1
ATOM 781 O O . ASP A 1 101 ? 6.512 -10.395 -3.992 1.00 95.75 101 ASP A O 1
ATOM 785 N N . ALA A 1 102 ? 6.214 -12.326 -2.894 1.00 95.00 102 ALA A N 1
ATOM 786 C CA . ALA A 1 102 ? 6.318 -13.155 -4.095 1.00 95.00 102 ALA A CA 1
ATOM 787 C C . ALA A 1 102 ? 5.247 -12.791 -5.136 1.00 95.00 102 ALA A C 1
ATOM 789 O O . ALA A 1 102 ? 5.528 -12.698 -6.329 1.00 95.00 102 ALA A O 1
ATOM 790 N N . GLU A 1 103 ? 4.023 -12.529 -4.687 1.00 96.25 103 GLU A N 1
ATOM 791 C CA . GLU A 1 103 ? 2.909 -12.137 -5.537 1.00 96.25 103 GLU A CA 1
ATOM 792 C C . GLU A 1 103 ? 3.157 -10.785 -6.217 1.00 96.25 103 GLU A C 1
ATOM 794 O O . GLU A 1 103 ? 2.885 -10.642 -7.408 1.00 96.25 103 GLU A O 1
ATOM 799 N N . ALA A 1 104 ? 3.705 -9.800 -5.504 1.00 95.56 104 ALA A N 1
ATOM 800 C CA . ALA A 1 104 ? 4.063 -8.509 -6.077 1.00 95.56 104 ALA A CA 1
ATOM 801 C C . ALA A 1 104 ? 5.216 -8.637 -7.080 1.00 95.56 104 ALA A C 1
ATOM 803 O O . ALA A 1 104 ? 5.151 -8.044 -8.157 1.00 95.56 104 ALA A O 1
ATOM 804 N N . LEU A 1 105 ? 6.238 -9.447 -6.780 1.00 94.19 105 LEU A N 1
ATOM 805 C CA . LEU A 1 105 ? 7.330 -9.727 -7.720 1.00 94.19 105 LEU A CA 1
ATOM 806 C C . LEU A 1 105 ? 6.808 -10.351 -9.019 1.00 94.19 105 LEU A C 1
ATOM 808 O O . LEU A 1 105 ? 7.196 -9.914 -10.105 1.00 94.19 105 LEU A O 1
ATOM 812 N N . LEU A 1 106 ? 5.888 -11.314 -8.920 1.00 94.25 106 LEU A N 1
ATOM 813 C CA . LEU A 1 106 ? 5.246 -11.940 -10.073 1.00 94.25 106 LEU A CA 1
ATOM 814 C C . LEU A 1 106 ? 4.436 -10.930 -10.893 1.00 94.25 106 LEU A C 1
ATOM 816 O O . LEU A 1 106 ? 4.563 -10.868 -12.116 1.00 94.25 106 LEU A O 1
ATOM 820 N N . GLU A 1 107 ? 3.616 -10.118 -10.226 1.00 93.50 107 GLU A N 1
ATOM 821 C CA . GLU A 1 107 ? 2.788 -9.086 -10.858 1.00 93.50 107 GLU A CA 1
ATOM 822 C C . GLU A 1 107 ? 3.621 -8.024 -11.588 1.00 93.50 107 GLU A C 1
ATOM 824 O O . GLU A 1 107 ? 3.199 -7.513 -12.629 1.00 93.50 107 GLU A O 1
ATOM 829 N N . LEU A 1 108 ? 4.792 -7.687 -11.043 1.00 93.19 108 LEU A N 1
ATOM 830 C CA . LEU A 1 108 ? 5.726 -6.721 -11.620 1.00 93.19 108 LEU A CA 1
ATOM 831 C C . LEU A 1 108 ? 6.671 -7.350 -12.655 1.00 93.19 108 LEU A C 1
ATOM 833 O O . LEU A 1 108 ? 7.390 -6.622 -13.339 1.00 93.19 108 LEU A O 1
ATOM 837 N N . GLY A 1 109 ? 6.668 -8.680 -12.797 1.00 91.38 109 GLY A N 1
ATOM 838 C CA . GLY A 1 109 ? 7.595 -9.402 -13.669 1.00 91.38 109 GLY A CA 1
ATOM 839 C C . GLY A 1 109 ? 9.054 -9.311 -13.208 1.00 91.38 109 GLY A C 1
ATOM 840 O O . GLY A 1 109 ? 9.958 -9.401 -14.036 1.00 91.38 109 GLY A O 1
ATOM 841 N N . LEU A 1 110 ? 9.277 -9.104 -11.907 1.00 83.94 110 LEU A N 1
ATOM 842 C CA . LEU A 1 110 ? 10.591 -8.962 -11.270 1.00 83.94 110 LEU A CA 1
ATOM 843 C C . LEU A 1 110 ? 11.136 -10.286 -10.722 1.00 83.94 110 LEU A C 1
ATOM 845 O O . LEU A 1 110 ? 12.161 -10.294 -10.041 1.00 83.94 110 LEU A O 1
ATOM 849 N N . GLU A 1 111 ? 10.466 -11.406 -10.996 1.00 76.25 111 GLU A N 1
ATOM 850 C CA . GLU A 1 111 ? 10.936 -12.713 -10.553 1.00 76.25 111 GLU A CA 1
ATOM 851 C C . GLU A 1 111 ? 12.372 -12.961 -11.020 1.00 76.25 111 GLU A C 1
ATOM 853 O O . GLU A 1 111 ? 12.710 -12.855 -12.204 1.00 76.25 111 GLU A O 1
ATOM 858 N N . ALA A 1 112 ? 13.232 -13.296 -10.060 1.00 52.22 112 ALA A N 1
ATOM 859 C CA . ALA A 1 112 ? 14.597 -13.667 -10.348 1.00 52.22 112 ALA A CA 1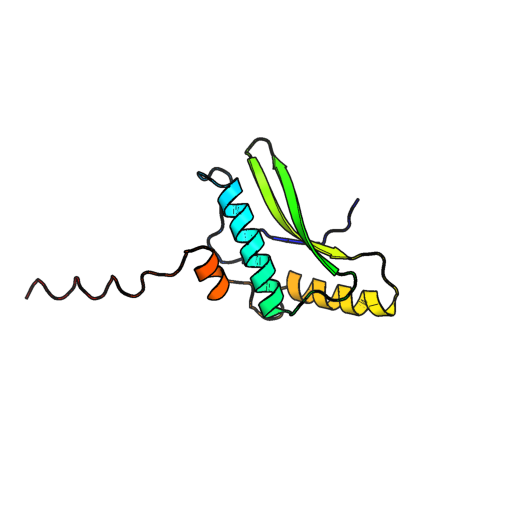
ATOM 860 C C . ALA A 1 112 ? 14.595 -14.850 -11.322 1.00 52.22 112 ALA A C 1
ATOM 862 O O . ALA A 1 112 ? 13.999 -15.894 -11.060 1.00 52.22 112 ALA A O 1
ATOM 863 N N . ASN A 1 113 ? 15.367 -14.727 -12.402 1.00 44.94 113 ASN A N 1
ATOM 864 C CA . ASN A 1 113 ? 15.943 -15.866 -13.110 1.00 44.94 113 ASN A CA 1
ATOM 865 C C . ASN A 1 113 ? 16.855 -16.653 -12.139 1.00 44.94 113 ASN A C 1
ATOM 867 O O . ASN A 1 113 ? 18.074 -16.696 -12.292 1.00 44.94 113 ASN A O 1
ATOM 871 N N . ALA A 1 114 ? 16.282 -17.307 -11.129 1.00 44.50 114 ALA A N 1
ATOM 872 C CA . ALA A 1 114 ? 16.991 -18.146 -10.169 1.00 44.50 114 ALA A CA 1
ATOM 873 C C . ALA A 1 114 ? 17.482 -19.467 -10.800 1.00 44.50 114 ALA A C 1
ATOM 875 O O . ALA A 1 114 ? 18.054 -20.309 -10.115 1.00 44.50 114 ALA A O 1
ATOM 876 N N . THR A 1 115 ? 17.297 -19.665 -12.113 1.00 42.44 115 THR A N 1
ATOM 877 C CA . THR A 1 115 ? 17.681 -20.896 -12.829 1.00 42.44 115 THR A CA 1
ATOM 878 C C . THR A 1 115 ? 18.724 -20.691 -13.941 1.00 42.44 115 THR A C 1
ATOM 880 O O . THR A 1 115 ? 19.069 -21.654 -14.618 1.00 42.44 115 THR A O 1
ATOM 883 N N . GLN A 1 116 ? 19.295 -19.493 -14.136 1.00 45.09 116 GLN A N 1
ATOM 884 C CA . GLN A 1 116 ? 20.287 -19.250 -15.209 1.00 45.09 116 GLN A CA 1
ATOM 885 C C . GLN A 1 116 ? 21.727 -18.955 -14.749 1.00 45.09 116 GLN A C 1
ATOM 887 O O . GLN A 1 116 ? 22.531 -18.491 -15.548 1.00 45.09 116 GLN A O 1
ATOM 892 N N . SER A 1 117 ? 22.102 -19.292 -13.509 1.00 42.44 117 SER A N 1
ATOM 893 C CA . SER A 1 117 ? 23.493 -19.132 -13.029 1.00 42.44 117 SER A CA 1
ATOM 894 C C . SER A 1 117 ? 24.131 -20.412 -12.465 1.00 42.44 117 SER A C 1
ATOM 896 O O . SER A 1 117 ? 25.053 -20.352 -11.658 1.00 42.44 117 SER A O 1
ATOM 898 N N . ALA A 1 118 ? 23.670 -21.594 -12.897 1.00 45.28 118 ALA A N 1
ATOM 899 C CA . ALA A 1 118 ? 24.298 -22.881 -12.552 1.00 45.28 118 ALA A CA 1
ATOM 900 C C . ALA A 1 118 ? 24.866 -23.656 -13.761 1.00 45.28 118 ALA A C 1
ATOM 902 O O . ALA A 1 118 ? 25.451 -24.721 -13.584 1.00 45.28 118 ALA A O 1
ATOM 903 N N . SER A 1 119 ? 24.753 -23.129 -14.986 1.00 48.00 119 SER A N 1
ATOM 904 C CA . SER A 1 119 ? 25.157 -23.856 -16.206 1.00 48.00 119 SER A CA 1
ATOM 905 C C . SER A 1 119 ? 26.490 -23.402 -16.810 1.00 48.00 119 SER A C 1
ATOM 907 O O . SER A 1 119 ? 26.929 -23.983 -17.798 1.00 48.00 119 SER A O 1
ATOM 909 N N . GLN A 1 120 ? 27.155 -22.386 -16.247 1.00 50.59 120 GLN A N 1
ATOM 910 C CA . GLN A 1 120 ? 28.375 -21.811 -16.838 1.00 50.59 120 GLN A CA 1
ATOM 911 C C . GLN A 1 120 ? 29.683 -22.178 -16.112 1.00 50.59 120 GLN A C 1
ATOM 913 O O . GLN A 1 120 ? 30.746 -21.718 -16.514 1.00 50.59 120 GLN A O 1
ATOM 918 N N . ALA A 1 121 ? 29.637 -23.054 -15.101 1.00 49.34 121 ALA A N 1
ATOM 919 C CA . ALA A 1 121 ? 30.814 -23.459 -14.319 1.00 49.34 121 ALA A CA 1
ATOM 920 C C . ALA A 1 121 ? 31.373 -24.865 -14.644 1.00 49.34 121 ALA A C 1
ATOM 922 O O . ALA A 1 121 ? 32.211 -25.359 -13.899 1.00 49.34 121 ALA A O 1
ATOM 923 N N . VAL A 1 122 ? 30.944 -25.529 -15.731 1.00 54.06 122 VAL A N 1
ATOM 924 C CA . VAL A 1 122 ? 31.384 -26.915 -16.055 1.00 54.06 122 VAL A CA 1
ATOM 925 C C . VAL A 1 122 ? 32.184 -27.027 -17.366 1.00 54.06 122 VAL A C 1
ATOM 927 O O . VAL A 1 122 ? 32.574 -28.114 -17.770 1.00 54.06 122 VAL A O 1
ATOM 930 N N . ILE A 1 123 ? 32.521 -25.918 -18.026 1.00 52.41 123 ILE A N 1
ATOM 931 C CA . ILE A 1 123 ? 33.337 -25.944 -19.256 1.00 52.41 123 ILE A CA 1
ATOM 932 C C . ILE A 1 123 ? 34.639 -25.160 -19.096 1.00 52.41 123 ILE A C 1
ATOM 934 O O . ILE A 1 123 ? 34.863 -24.176 -19.791 1.00 52.41 123 ILE A O 1
ATOM 938 N N . HIS A 1 124 ? 35.485 -25.606 -18.167 1.00 47.03 124 HIS A N 1
ATOM 939 C CA . HIS A 1 124 ? 36.952 -25.548 -18.278 1.00 47.03 124 HIS A CA 1
ATOM 940 C C . HIS A 1 124 ? 37.576 -26.489 -17.233 1.00 47.03 124 HIS A C 1
ATOM 942 O O . HIS A 1 124 ? 38.092 -26.058 -16.202 1.00 47.03 124 HIS A O 1
ATOM 948 N N . GLY A 1 125 ? 37.456 -27.790 -17.498 1.00 42.38 125 GLY A N 1
ATOM 949 C CA . GLY A 1 125 ? 38.292 -28.841 -16.920 1.00 42.38 125 GLY A CA 1
ATOM 950 C C . GLY A 1 125 ? 39.151 -29.442 -18.018 1.00 42.38 125 GLY A C 1
ATOM 951 O O . GLY A 1 125 ? 38.597 -29.618 -19.128 1.00 42.38 125 GLY A O 1
#

Foldseek 3Di:
DFPWAFQWLAFAQEDAQDQPDDCSVVRSVQRQVLRLVLLCVQLNDQPPQKDWDWDWDDDPSGIHTGIIIGGHPDDPVVVVVNVVSRCCSSVVVVVRGNYRDPSSCVSSVVDDPPPPPPPPPPPDD

Mean predicted aligned error: 7.62 Å